Protein AF-A0A3D3DEB5-F1 (afdb_monomer)

Secondary structure (DSSP, 8-state):
-EEEEEEEEEETTEEEEE-SS-EEEE-HHHHHHHHHH-SSSEEEEEE-GGGEEEESSSSEEEEEEEEEEETTEEEEEEEETTEEEEEEEPSP--PPTT-EEEEEE-GGG-EEEETTT--BSS--

Solvent-accessible surface area (backbone atoms only — not comparable to full-atom values): 6999 Å² total; per-residue (Å²): 111,36,78,41,77,28,34,66,46,76,57,93,95,44,33,31,42,33,51,98,67,49,79,44,79,46,60,68,72,58,44,52,38,39,70,76,64,35,92,80,43,46,30,33,40,32,36,46,25,72,50,32,44,84,37,95,84,56,58,50,69,25,31,32,63,46,79,43,83,60,86,81,33,28,44,34,33,27,35,36,77,91,44,80,43,54,30,42,44,60,70,88,74,85,81,49,69,75,37,79,47,16,43,36,74,46,70,93,61,55,42,44,22,26,62,88,75,65,44,56,46,82,61,133

pLDDT: mean 94.45, std 5.19, range [60.59, 98.69]

Structure (mmCIF, N/CA/C/O backbone):
data_AF-A0A3D3DEB5-F1
#
_entry.id   AF-A0A3D3DEB5-F1
#
loop_
_atom_site.group_PDB
_atom_site.id
_atom_site.type_symbol
_atom_site.label_atom_id
_atom_site.label_alt_id
_atom_site.label_comp_id
_atom_site.label_asym_id
_atom_site.label_entity_id
_atom_site.label_seq_id
_atom_site.pdbx_PDB_ins_code
_atom_site.Cartn_x
_atom_site.Cartn_y
_atom_site.Cartn_z
_atom_site.occupancy
_atom_site.B_iso_or_equiv
_atom_site.auth_seq_id
_atom_site.auth_comp_id
_atom_site.auth_asym_id
_atom_site.auth_atom_id
_atom_site.pdbx_PDB_model_num
ATOM 1 N N . MET A 1 1 ? -7.665 1.360 -7.543 1.00 95.31 1 MET A N 1
ATOM 2 C CA . MET A 1 1 ? -7.537 1.116 -6.093 1.00 95.31 1 MET A CA 1
ATOM 3 C C . MET A 1 1 ? -6.788 -0.179 -5.882 1.00 95.31 1 MET A C 1
ATOM 5 O O . MET A 1 1 ? -7.024 -1.114 -6.637 1.00 95.31 1 MET A O 1
ATOM 9 N N . ASN A 1 2 ? -5.931 -0.219 -4.873 1.00 98.38 2 ASN A N 1
ATOM 10 C CA . ASN A 1 2 ? -5.527 -1.444 -4.197 1.00 98.38 2 ASN A CA 1
ATOM 11 C C . ASN A 1 2 ? -6.463 -1.613 -3.003 1.00 98.38 2 ASN A C 1
ATOM 13 O O . ASN A 1 2 ? -6.688 -0.636 -2.287 1.00 98.38 2 ASN A O 1
ATOM 17 N N . LEU A 1 3 ? -7.034 -2.804 -2.847 1.00 98.12 3 LEU A N 1
ATOM 18 C CA . LEU A 1 3 ? -7.884 -3.177 -1.721 1.00 98.12 3 LEU A CA 1
ATOM 19 C C . LEU A 1 3 ? -7.189 -4.320 -0.994 1.00 98.12 3 LEU A C 1
ATOM 21 O O . LEU A 1 3 ? -6.800 -5.295 -1.635 1.00 98.12 3 LEU A O 1
ATOM 25 N N . ILE A 1 4 ? -6.977 -4.156 0.305 1.00 98.06 4 ILE A N 1
ATOM 26 C CA . ILE A 1 4 ? -6.183 -5.075 1.113 1.00 98.06 4 ILE A CA 1
ATOM 27 C C . ILE A 1 4 ? -6.948 -5.348 2.400 1.00 98.06 4 ILE A C 1
ATOM 29 O O . ILE A 1 4 ? -7.271 -4.419 3.139 1.00 98.06 4 ILE A O 1
ATOM 33 N N . ASP A 1 5 ? -7.223 -6.618 2.665 1.00 97.62 5 ASP A N 1
ATOM 34 C CA . ASP A 1 5 ? -7.806 -7.041 3.931 1.00 97.62 5 ASP A CA 1
ATOM 35 C C . ASP A 1 5 ? -6.764 -6.901 5.040 1.00 97.62 5 ASP A C 1
ATOM 37 O O . ASP A 1 5 ? -5.652 -7.428 4.930 1.00 97.62 5 ASP A O 1
ATOM 41 N N . VAL A 1 6 ? -7.132 -6.183 6.098 1.00 97.62 6 VAL A N 1
ATOM 42 C CA . VAL A 1 6 ? -6.296 -5.924 7.272 1.00 97.62 6 VAL A CA 1
ATOM 43 C C . VAL A 1 6 ? -7.137 -5.962 8.543 1.00 97.62 6 VAL A C 1
ATOM 45 O O . VAL A 1 6 ? -8.352 -5.757 8.513 1.00 97.62 6 VAL A O 1
ATOM 48 N N . SER A 1 7 ? -6.470 -6.163 9.669 1.00 96.81 7 SER A N 1
ATOM 49 C CA . SER A 1 7 ? -7.052 -6.015 10.998 1.00 96.81 7 SER A CA 1
ATOM 50 C C . SER A 1 7 ? -6.437 -4.820 11.714 1.00 96.81 7 SER A C 1
ATOM 52 O O . SER A 1 7 ? -5.266 -4.497 11.496 1.00 96.81 7 SER A O 1
ATOM 54 N N . LEU A 1 8 ? -7.216 -4.151 12.566 1.00 96.19 8 LEU A N 1
ATOM 55 C CA . LEU A 1 8 ? -6.663 -3.172 13.501 1.00 96.19 8 LEU A CA 1
ATOM 56 C C . LEU A 1 8 ? -6.099 -3.887 14.731 1.00 96.19 8 LEU A C 1
ATOM 58 O O . LEU A 1 8 ? -6.838 -4.532 15.474 1.00 96.19 8 LEU A O 1
ATOM 62 N N . GLU A 1 9 ? -4.813 -3.684 14.986 1.00 94.75 9 GLU A N 1
ATOM 63 C CA . GLU A 1 9 ? -4.114 -4.150 16.179 1.00 94.75 9 GLU A CA 1
ATOM 64 C C . GLU A 1 9 ? -3.556 -2.960 16.970 1.00 94.75 9 GLU A C 1
ATOM 66 O O . GLU A 1 9 ? -3.250 -1.900 16.416 1.00 94.75 9 GLU A O 1
ATOM 71 N N . GLN A 1 10 ? -3.436 -3.130 18.288 1.00 91.69 10 GLN A N 1
ATOM 72 C CA . GLN A 1 10 ? -2.775 -2.169 19.164 1.00 91.69 10 GLN A CA 1
ATOM 73 C C . GLN A 1 10 ? -1.504 -2.801 19.728 1.00 91.69 10 GLN A C 1
ATOM 75 O O . GLN A 1 10 ? -1.573 -3.779 20.469 1.00 91.69 10 GLN A O 1
ATOM 80 N N . GLU A 1 11 ? -0.357 -2.214 19.400 1.00 92.12 11 GLU A N 1
ATOM 81 C CA . GLU A 1 11 ? 0.951 -2.600 19.930 1.00 92.12 11 GLU A CA 1
ATOM 82 C C . GLU A 1 11 ? 1.503 -1.411 20.731 1.00 92.12 11 GLU A C 1
ATOM 84 O O . GLU A 1 11 ? 1.800 -0.354 20.173 1.00 92.12 11 GLU A O 1
ATOM 89 N N . GLU A 1 12 ? 1.594 -1.558 22.056 1.00 87.88 12 GLU A N 1
ATOM 90 C CA . GLU A 1 12 ? 1.954 -0.474 22.986 1.00 87.88 12 GLU A CA 1
ATOM 91 C C . GLU A 1 12 ? 1.040 0.767 22.823 1.00 87.88 12 GLU A C 1
ATOM 93 O O . GLU A 1 12 ? -0.173 0.701 23.055 1.00 87.88 12 GLU A O 1
ATOM 98 N N . GLU A 1 13 ? 1.611 1.907 22.421 1.00 88.00 13 GLU A N 1
ATOM 99 C CA . GLU A 1 13 ? 0.897 3.161 22.143 1.00 88.00 13 GLU A CA 1
ATOM 100 C C . GLU A 1 13 ? 0.554 3.348 20.652 1.00 88.00 13 GLU A C 1
ATOM 102 O O . GLU A 1 13 ? -0.007 4.378 20.261 1.00 88.00 13 GLU A O 1
ATOM 107 N N . LYS A 1 14 ? 0.874 2.363 19.805 1.00 93.75 14 LYS A N 1
ATOM 108 C CA . LYS A 1 14 ? 0.673 2.420 18.355 1.00 93.75 14 LYS A CA 1
ATOM 109 C C . LYS A 1 14 ? -0.566 1.646 17.931 1.00 93.75 14 LYS A C 1
ATOM 111 O O . LYS A 1 14 ? -0.882 0.587 18.463 1.00 93.75 14 LYS A O 1
ATOM 116 N N . LEU A 1 15 ? -1.251 2.181 16.924 1.00 94.38 15 LEU A N 1
ATOM 117 C CA . LEU A 1 15 ? -2.360 1.518 16.246 1.00 94.38 15 LEU A CA 1
ATOM 118 C C . LEU A 1 15 ? -1.903 1.136 14.843 1.00 94.38 15 LEU A C 1
ATOM 120 O O . LEU A 1 15 ? -1.425 1.990 14.090 1.00 94.38 15 LEU A O 1
ATOM 124 N N . LEU A 1 16 ? -2.027 -0.145 14.519 1.00 96.06 16 LEU A N 1
ATOM 125 C CA . LEU A 1 16 ? -1.478 -0.750 13.313 1.00 96.06 16 LEU A CA 1
ATOM 126 C C . LEU A 1 16 ? -2.599 -1.391 12.498 1.00 96.06 16 LEU A C 1
ATOM 128 O O . LEU A 1 16 ? -3.437 -2.104 13.040 1.00 96.06 16 LEU A O 1
ATOM 132 N N . LEU A 1 17 ? -2.596 -1.160 11.190 1.00 96.62 17 LEU A N 1
ATOM 133 C CA . LEU A 1 17 ? -3.339 -1.973 10.233 1.00 96.62 17 LEU A CA 1
ATOM 134 C C . LEU A 1 17 ? -2.418 -3.074 9.727 1.00 96.62 17 LEU A C 1
ATOM 136 O O . LEU A 1 17 ? -1.357 -2.769 9.175 1.00 96.62 17 LEU A O 1
ATOM 140 N N . LYS A 1 18 ? -2.807 -4.331 9.926 1.00 96.19 18 LYS A N 1
ATOM 141 C CA . LYS A 1 18 ? -1.907 -5.466 9.731 1.00 96.19 18 LYS A CA 1
ATOM 142 C C . LYS A 1 18 ? -2.573 -6.642 9.033 1.00 96.19 18 LYS A C 1
ATOM 144 O O . LYS A 1 18 ? -3.749 -6.924 9.254 1.00 96.19 18 LYS A O 1
ATOM 149 N N . ASN A 1 19 ? -1.799 -7.327 8.203 1.00 95.75 19 ASN A N 1
ATOM 150 C CA . ASN A 1 19 ? -2.045 -8.704 7.791 1.00 95.75 19 ASN A CA 1
ATOM 151 C C . ASN A 1 19 ? -0.698 -9.452 7.720 1.00 95.75 19 ASN A C 1
ATOM 153 O O . ASN A 1 19 ? 0.291 -8.982 8.278 1.00 95.75 19 ASN A O 1
ATOM 157 N N . GLU A 1 20 ? -0.656 -10.619 7.077 1.00 95.31 20 GLU A N 1
ATOM 158 C CA . GLU A 1 20 ? 0.577 -11.409 6.931 1.00 95.31 20 GLU A CA 1
ATOM 159 C C . GLU A 1 20 ? 1.702 -10.648 6.208 1.00 95.31 20 GLU A C 1
ATOM 161 O O . GLU A 1 20 ? 2.870 -10.792 6.565 1.00 95.31 20 GLU A O 1
ATOM 166 N N . ASP A 1 21 ? 1.352 -9.822 5.221 1.00 94.56 21 ASP A N 1
ATOM 167 C CA . ASP A 1 21 ? 2.301 -9.225 4.284 1.00 94.56 21 ASP A CA 1
ATOM 168 C C . ASP A 1 21 ? 2.607 -7.751 4.593 1.00 94.56 21 ASP A C 1
ATOM 170 O O . ASP A 1 21 ? 3.692 -7.272 4.275 1.00 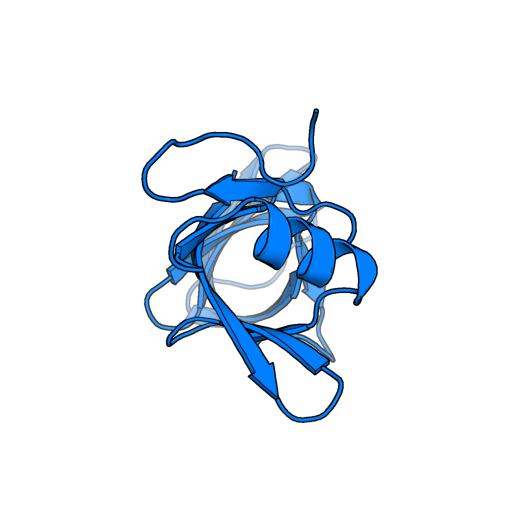94.56 21 ASP A O 1
ATOM 174 N N . ILE A 1 22 ? 1.673 -7.008 5.200 1.00 93.94 22 ILE A N 1
ATOM 175 C CA . ILE A 1 22 ? 1.817 -5.568 5.459 1.00 93.94 22 ILE A CA 1
ATOM 176 C C . ILE A 1 22 ? 1.556 -5.199 6.919 1.00 93.94 22 ILE A C 1
ATOM 178 O O . ILE A 1 22 ? 0.652 -5.720 7.568 1.00 93.94 22 ILE A O 1
ATOM 182 N N . THR A 1 23 ? 2.318 -4.222 7.415 1.00 94.81 23 THR A N 1
ATOM 183 C CA . THR A 1 23 ? 2.074 -3.544 8.695 1.00 94.81 23 THR A CA 1
ATOM 184 C C . THR A 1 23 ? 2.139 -2.035 8.483 1.00 94.81 23 THR A C 1
ATOM 186 O O . THR A 1 23 ? 3.172 -1.495 8.098 1.00 94.81 23 THR A O 1
ATOM 189 N N . ILE A 1 24 ? 1.035 -1.334 8.732 1.00 94.06 24 ILE A N 1
ATOM 190 C CA . ILE A 1 24 ? 0.927 0.113 8.524 1.00 94.06 24 ILE A CA 1
ATOM 191 C C . ILE A 1 24 ? 0.531 0.788 9.833 1.00 94.06 24 ILE A C 1
ATOM 193 O O . ILE A 1 24 ? -0.588 0.627 10.315 1.00 94.06 24 ILE A O 1
ATOM 197 N N . GLU A 1 25 ? 1.433 1.597 10.384 1.00 94.81 25 GLU A N 1
ATOM 198 C CA . GLU A 1 25 ? 1.117 2.467 11.516 1.00 94.81 25 GLU A CA 1
ATOM 199 C C . GLU A 1 25 ? 0.165 3.585 11.074 1.00 94.81 25 GLU A C 1
ATOM 201 O O . GLU A 1 25 ? 0.429 4.298 10.101 1.00 94.81 25 GLU A O 1
ATOM 206 N N . VAL A 1 26 ? -0.944 3.750 11.798 1.00 95.38 26 VAL A N 1
ATOM 207 C CA . VAL A 1 26 ? -1.920 4.811 11.540 1.00 95.38 26 VAL A CA 1
ATOM 208 C C . VAL A 1 26 ? -1.919 5.853 12.660 1.00 95.38 26 VAL A C 1
ATOM 210 O O . VAL A 1 26 ? -1.770 5.511 13.834 1.00 95.38 26 VAL A O 1
ATOM 213 N N . PRO A 1 27 ? -2.156 7.141 12.342 1.00 94.31 27 PRO A N 1
ATOM 214 C CA . PRO A 1 27 ? -2.357 8.170 13.353 1.00 94.31 27 PRO A CA 1
ATOM 215 C C . PRO A 1 27 ? -3.436 7.772 14.363 1.00 94.31 27 PRO A C 1
ATOM 217 O O . PRO A 1 27 ? -4.504 7.287 13.979 1.00 94.31 27 PRO A O 1
ATOM 220 N N . SER A 1 28 ? -3.232 8.085 15.646 1.00 91.94 28 SER A N 1
ATOM 221 C CA . SER A 1 28 ? -4.161 7.692 16.718 1.00 91.94 28 SER A CA 1
ATOM 222 C C . SER A 1 28 ? -5.600 8.167 16.477 1.00 91.94 28 SER A C 1
ATOM 224 O O . SER A 1 28 ? -6.551 7.503 16.878 1.00 91.94 28 SER A O 1
ATOM 226 N N . LYS A 1 29 ? -5.787 9.304 15.789 1.00 92.44 29 LYS A N 1
ATOM 227 C CA . LYS A 1 29 ? -7.116 9.797 15.385 1.00 92.44 29 LYS A CA 1
ATOM 228 C C . LYS A 1 29 ? -7.829 8.829 14.434 1.00 92.44 29 LYS A C 1
ATOM 230 O O . LYS A 1 29 ? -9.023 8.605 14.600 1.00 92.44 29 LYS A O 1
ATOM 235 N N . ILE A 1 30 ? -7.111 8.272 13.458 1.00 93.62 30 ILE A N 1
ATOM 236 C CA . ILE A 1 30 ? -7.648 7.295 12.502 1.00 93.62 30 ILE A CA 1
ATOM 237 C C . ILE A 1 30 ? -7.984 5.995 13.232 1.00 93.62 30 ILE A C 1
ATOM 239 O O . ILE A 1 30 ? -9.103 5.504 13.109 1.00 93.62 30 ILE A O 1
ATOM 243 N N . GLY A 1 31 ? -7.069 5.492 14.061 1.00 92.31 31 GLY A N 1
ATOM 244 C CA . GLY A 1 31 ? -7.315 4.267 14.821 1.00 92.31 31 GLY A CA 1
ATOM 245 C C . GLY A 1 31 ? -8.521 4.376 15.769 1.00 92.31 31 GLY A C 1
ATOM 246 O O . GLY A 1 31 ? -9.346 3.469 15.808 1.00 92.31 31 GLY A O 1
ATOM 247 N N . LYS A 1 32 ? -8.723 5.524 16.434 1.00 91.38 32 LYS A N 1
ATOM 248 C CA . LYS A 1 32 ? -9.930 5.776 17.251 1.00 91.38 32 LYS A CA 1
ATOM 249 C C . LYS A 1 32 ? -11.228 5.794 16.430 1.00 91.38 32 LYS A C 1
ATOM 251 O O . LYS A 1 32 ? -12.267 5.341 16.910 1.00 91.38 32 LYS A O 1
ATOM 256 N N . LEU A 1 33 ? -11.199 6.315 15.199 1.00 93.19 33 LEU A N 1
ATOM 257 C CA . LEU A 1 33 ? -12.365 6.261 14.306 1.00 93.19 33 LEU A CA 1
ATOM 258 C C . LEU A 1 33 ? -12.710 4.819 13.938 1.00 93.19 33 LEU A C 1
ATOM 260 O O . LEU A 1 33 ? -13.878 4.455 13.988 1.00 93.19 33 LEU A O 1
ATOM 264 N N . ILE A 1 34 ? -11.705 3.997 13.641 1.00 93.12 34 ILE A N 1
ATOM 265 C CA . ILE A 1 34 ? -11.905 2.573 13.364 1.00 93.12 34 ILE A CA 1
ATOM 266 C C . ILE A 1 34 ? -12.513 1.873 14.584 1.00 93.12 34 ILE A C 1
ATOM 268 O O . ILE A 1 34 ? -13.574 1.275 14.454 1.00 93.12 34 ILE A O 1
ATOM 272 N N . GLN A 1 35 ? -11.915 2.019 15.772 1.00 92.12 35 GLN A N 1
ATOM 273 C CA . GLN A 1 35 ? -12.400 1.382 17.008 1.00 92.12 35 GLN A CA 1
ATOM 274 C C . GLN A 1 35 ? -13.847 1.756 17.363 1.00 92.12 35 GLN A C 1
ATOM 276 O O . GLN A 1 35 ? -14.560 0.965 17.966 1.00 92.12 35 GLN A O 1
ATOM 281 N N . SER A 1 36 ? -14.284 2.971 17.018 1.00 91.81 36 SER A N 1
ATOM 282 C CA . SER A 1 36 ? -15.647 3.439 17.313 1.00 91.81 36 SER A CA 1
ATOM 283 C C . SER A 1 36 ? -16.687 3.052 16.261 1.00 91.81 36 SER A C 1
ATOM 285 O O . SER A 1 36 ? -17.880 3.225 16.510 1.00 91.81 36 SER A O 1
ATOM 287 N N . ARG A 1 37 ? -16.265 2.582 15.081 1.00 92.00 37 ARG A N 1
ATOM 288 C CA . ARG A 1 37 ? -17.149 2.384 13.918 1.00 92.00 37 ARG A CA 1
ATOM 289 C C . ARG A 1 37 ? -17.106 0.978 13.330 1.00 92.00 37 ARG A C 1
ATOM 291 O O . ARG A 1 37 ? -18.082 0.580 12.703 1.00 92.00 37 ARG A O 1
ATOM 298 N N . SER A 1 38 ? -16.001 0.258 13.496 1.00 88.38 38 SER A N 1
ATOM 299 C CA . SER A 1 38 ? -15.855 -1.122 13.040 1.00 88.38 38 SER A CA 1
ATOM 300 C C . SER A 1 38 ? -16.472 -2.084 14.049 1.00 88.38 38 SER A C 1
ATOM 302 O O . SER A 1 38 ? -16.373 -1.863 15.256 1.00 88.38 38 SER A O 1
ATOM 304 N N . GLN A 1 39 ? -17.113 -3.145 13.556 1.00 81.38 39 GLN A N 1
ATOM 305 C CA . GLN A 1 39 ? -17.743 -4.144 14.425 1.00 81.38 39 GLN A CA 1
ATOM 306 C C . GLN A 1 39 ? -16.746 -5.166 14.985 1.00 81.38 39 GLN A C 1
ATOM 308 O O . GLN A 1 39 ? -16.862 -5.544 16.147 1.00 81.38 39 GLN A O 1
ATOM 313 N N . ASP A 1 40 ? -15.757 -5.577 14.186 1.00 87.50 40 ASP A N 1
ATOM 314 C CA . ASP A 1 40 ? -14.862 -6.699 14.516 1.00 87.50 40 ASP A CA 1
ATOM 315 C C . ASP A 1 40 ? -13.381 -6.398 14.247 1.00 87.50 40 ASP A C 1
ATOM 317 O O . ASP A 1 40 ? -12.558 -7.308 14.203 1.00 87.50 40 ASP A O 1
ATOM 321 N N . ASN A 1 4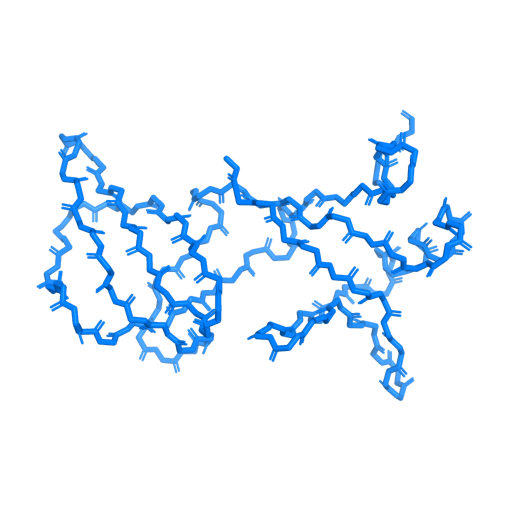1 ? -13.029 -5.127 14.026 1.00 88.56 41 ASN A N 1
ATOM 322 C CA . ASN A 1 41 ? -11.695 -4.687 13.598 1.00 88.56 41 ASN A CA 1
ATOM 323 C C . ASN A 1 41 ? -11.211 -5.298 12.269 1.00 88.56 41 ASN A C 1
ATOM 325 O O . ASN A 1 41 ? -10.066 -5.062 11.893 1.00 88.56 41 ASN A O 1
ATOM 329 N N . GLU A 1 42 ? -12.071 -6.017 11.541 1.00 94.50 42 GLU A N 1
ATOM 330 C CA . GLU A 1 42 ? -11.832 -6.464 10.171 1.00 94.50 42 GLU A CA 1
ATOM 331 C C . GLU A 1 42 ? -12.120 -5.326 9.188 1.00 94.50 42 GLU A C 1
ATOM 333 O O . GLU A 1 42 ? -13.240 -4.806 9.097 1.00 94.50 42 GLU A O 1
ATOM 338 N N . ILE A 1 43 ? -11.095 -4.924 8.443 1.00 97.62 43 ILE A N 1
ATOM 339 C CA . ILE A 1 43 ? -11.093 -3.688 7.666 1.00 97.62 43 ILE A CA 1
ATOM 340 C C . ILE A 1 43 ? -10.595 -3.981 6.256 1.00 97.62 43 ILE A C 1
ATOM 342 O O . ILE A 1 43 ? -9.636 -4.723 6.052 1.00 97.62 43 ILE A O 1
ATOM 346 N N . VAL A 1 44 ? -11.211 -3.338 5.269 1.00 97.94 44 VAL A N 1
ATOM 347 C CA . VAL A 1 44 ? -10.660 -3.258 3.916 1.00 97.94 44 VAL A CA 1
ATOM 348 C C . VAL A 1 44 ? -9.923 -1.930 3.785 1.00 97.94 44 VAL A C 1
ATOM 350 O O . VAL A 1 44 ? -10.531 -0.853 3.791 1.00 97.94 44 VAL A O 1
ATOM 353 N N . LEU A 1 45 ? -8.599 -2.003 3.669 1.00 98.00 45 LEU A N 1
ATOM 354 C CA . LEU A 1 45 ? -7.735 -0.875 3.354 1.00 98.00 45 LEU A CA 1
ATOM 355 C C . LEU A 1 45 ? -7.770 -0.608 1.851 1.00 98.00 45 LEU A C 1
ATOM 357 O O . LEU A 1 45 ? -7.330 -1.424 1.045 1.00 98.00 45 LEU A O 1
ATOM 361 N N . GLY A 1 46 ? -8.243 0.573 1.477 1.00 98.19 46 GLY A N 1
ATOM 362 C CA . GLY A 1 46 ? -8.158 1.099 0.127 1.00 98.19 46 GLY A CA 1
ATOM 363 C C . GLY A 1 46 ? -7.046 2.133 -0.008 1.00 98.19 46 GLY A C 1
ATOM 364 O O . GLY A 1 46 ? -7.024 3.116 0.724 1.00 98.19 46 GLY A O 1
ATOM 365 N N . ILE A 1 47 ? -6.177 1.992 -1.004 1.00 98.19 47 ILE A N 1
ATOM 366 C CA . ILE A 1 47 ? -5.242 3.057 -1.397 1.00 98.19 47 ILE A CA 1
ATOM 367 C C . ILE A 1 47 ? -5.156 3.164 -2.919 1.00 98.19 47 ILE A C 1
ATOM 369 O O . ILE A 1 47 ? -5.206 2.160 -3.639 1.00 98.19 47 ILE A O 1
ATOM 373 N N . ARG A 1 48 ? -5.084 4.384 -3.449 1.00 98.38 48 ARG A N 1
ATOM 374 C CA . ARG A 1 48 ? -4.962 4.581 -4.894 1.00 98.38 48 ARG A CA 1
ATOM 375 C C . ARG A 1 48 ? -3.534 4.265 -5.354 1.00 98.38 48 ARG A C 1
ATOM 377 O O . ARG A 1 48 ? -2.601 4.528 -4.601 1.00 98.38 48 ARG A O 1
ATOM 384 N N . PRO A 1 49 ? -3.337 3.711 -6.563 1.00 98.38 49 PRO A N 1
ATOM 385 C CA . PRO A 1 49 ? -2.000 3.432 -7.086 1.00 98.38 49 PRO A CA 1
ATOM 386 C C . PRO A 1 49 ? -1.056 4.642 -7.088 1.00 98.38 49 PRO A C 1
ATOM 388 O O . PRO A 1 49 ? 0.134 4.470 -6.855 1.00 98.38 49 PRO A O 1
ATOM 391 N N . GLU A 1 50 ? -1.575 5.847 -7.335 1.00 98.06 50 GLU A N 1
ATOM 392 C CA . GLU A 1 50 ? -0.820 7.107 -7.327 1.00 98.06 50 GLU A CA 1
ATOM 393 C C . GLU A 1 50 ? -0.437 7.606 -5.922 1.00 98.06 50 GLU A C 1
ATOM 395 O O . GLU A 1 50 ? 0.446 8.449 -5.789 1.00 98.06 50 GLU A O 1
ATOM 400 N N . ASP A 1 51 ? -1.078 7.081 -4.874 1.00 98.00 51 ASP A N 1
ATOM 401 C CA . ASP A 1 51 ? -0.782 7.403 -3.472 1.00 98.00 51 ASP A CA 1
ATOM 402 C C . ASP A 1 51 ? 0.231 6.415 -2.850 1.00 98.00 51 ASP A C 1
ATOM 404 O O . ASP A 1 51 ? 0.542 6.495 -1.656 1.00 98.00 51 ASP A O 1
ATOM 408 N N . ILE A 1 52 ? 0.768 5.489 -3.655 1.00 97.44 52 ILE A N 1
ATOM 409 C CA . ILE A 1 52 ? 1.885 4.607 -3.301 1.00 97.44 52 ILE A CA 1
ATOM 410 C C . ILE A 1 52 ? 3.121 5.081 -4.059 1.00 97.44 52 ILE A C 1
ATOM 412 O O . ILE A 1 52 ? 3.090 5.255 -5.275 1.00 97.44 52 ILE A O 1
ATOM 416 N N . THR A 1 53 ? 4.238 5.255 -3.359 1.00 95.75 53 THR A N 1
ATOM 417 C CA . THR A 1 53 ? 5.510 5.627 -3.987 1.00 95.75 53 THR A CA 1
ATOM 418 C C . THR A 1 53 ? 6.490 4.466 -3.959 1.00 95.75 53 THR A C 1
ATOM 420 O O . THR A 1 53 ? 6.599 3.764 -2.955 1.00 95.75 53 THR A O 1
ATOM 423 N N . ILE A 1 54 ? 7.244 4.296 -5.046 1.00 94.62 54 ILE A N 1
ATOM 424 C CA . ILE A 1 54 ? 8.405 3.404 -5.074 1.00 94.62 54 ILE A CA 1
ATOM 425 C C . ILE A 1 54 ? 9.614 4.200 -4.573 1.00 94.62 54 ILE A C 1
ATOM 427 O O . ILE A 1 54 ? 10.029 5.160 -5.218 1.00 94.62 54 ILE A O 1
ATOM 431 N N . ASP A 1 55 ? 10.157 3.810 -3.423 1.00 84.06 55 ASP A N 1
ATOM 432 C CA . ASP A 1 55 ? 11.339 4.412 -2.798 1.00 84.06 55 ASP A CA 1
ATOM 433 C C . ASP A 1 55 ? 12.510 3.406 -2.818 1.00 84.06 55 ASP A C 1
ATOM 435 O O .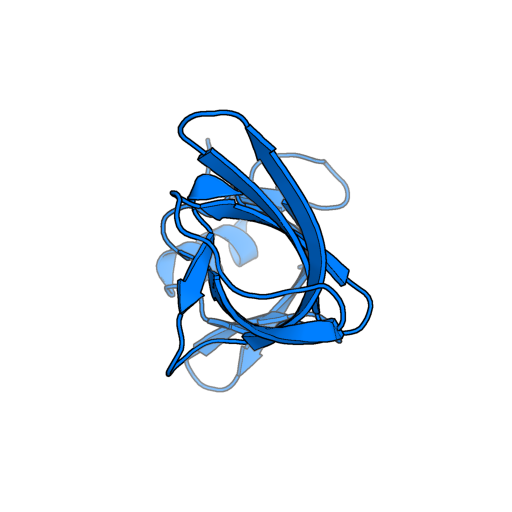 ASP A 1 55 ? 12.325 2.195 -2.950 1.00 84.06 55 ASP A O 1
ATOM 439 N N . HIS A 1 56 ? 13.752 3.889 -2.743 1.00 73.88 56 HIS A N 1
ATOM 440 C CA . HIS A 1 56 ? 14.948 3.032 -2.777 1.00 73.88 56 HIS A CA 1
ATOM 441 C C . HIS A 1 56 ? 15.534 2.733 -1.390 1.00 73.88 56 HIS A C 1
ATOM 443 O O . HIS A 1 56 ? 16.361 1.834 -1.241 1.00 73.88 56 HIS A O 1
ATOM 449 N N . LYS A 1 57 ? 15.142 3.490 -0.366 1.00 77.38 57 LYS A N 1
ATOM 450 C CA . LYS A 1 57 ? 15.714 3.466 0.982 1.00 77.38 57 LYS A CA 1
ATOM 451 C C . LYS A 1 57 ? 14.749 2.849 1.989 1.00 77.38 57 LYS A C 1
ATOM 453 O O . LYS A 1 57 ? 15.172 1.977 2.755 1.00 77.38 57 LYS A O 1
ATOM 458 N N . ARG A 1 58 ? 13.478 3.259 1.989 1.00 81.25 58 ARG A N 1
ATOM 459 C CA . ARG A 1 58 ? 12.482 2.890 3.014 1.00 81.25 58 ARG A CA 1
ATOM 460 C C . ARG A 1 58 ? 11.217 2.298 2.394 1.00 81.25 58 ARG A C 1
ATOM 462 O O . ARG A 1 58 ? 10.929 2.558 1.235 1.00 81.25 58 ARG A O 1
ATOM 469 N N . GLY A 1 59 ? 10.475 1.531 3.186 1.00 87.19 59 GLY A N 1
ATOM 470 C CA . GLY A 1 59 ? 9.224 0.901 2.768 1.00 87.19 59 GLY A CA 1
ATOM 471 C C . GLY A 1 59 ? 9.298 -0.621 2.716 1.00 87.19 59 GLY A C 1
ATOM 472 O O . GLY A 1 59 ? 10.358 -1.204 2.965 1.00 87.19 59 GLY A O 1
ATOM 473 N N . GLU A 1 60 ? 8.164 -1.221 2.372 1.00 91.81 60 GLU A N 1
ATOM 474 C CA . GLU A 1 60 ? 7.980 -2.667 2.280 1.00 91.81 60 GLU A CA 1
ATOM 475 C C . GLU A 1 60 ? 8.648 -3.215 1.024 1.00 91.81 60 GLU A C 1
ATOM 477 O O . GLU A 1 60 ? 8.441 -2.693 -0.075 1.00 91.81 60 GLU A O 1
ATOM 482 N N . GLU A 1 61 ? 9.472 -4.249 1.174 1.00 94.94 61 GLU A N 1
ATOM 483 C CA . GLU A 1 61 ? 10.153 -4.863 0.039 1.00 94.94 61 GLU A CA 1
ATOM 484 C C . GLU A 1 61 ? 9.157 -5.648 -0.822 1.00 94.94 61 GLU A C 1
ATOM 486 O O . GLU A 1 61 ? 8.407 -6.488 -0.334 1.00 94.94 61 GLU A O 1
ATOM 491 N N . ALA A 1 62 ? 9.170 -5.370 -2.122 1.00 96.81 62 ALA A N 1
ATOM 492 C CA . ALA A 1 62 ? 8.313 -6.008 -3.105 1.00 96.81 62 ALA A CA 1
ATOM 493 C C . ALA A 1 62 ? 9.102 -6.331 -4.380 1.00 96.81 62 ALA A C 1
ATOM 495 O O . ALA A 1 62 ? 10.144 -5.736 -4.665 1.00 96.81 62 ALA A O 1
ATOM 496 N N . GLU A 1 63 ? 8.591 -7.262 -5.174 1.00 97.94 63 GLU A N 1
ATOM 497 C CA . GLU A 1 63 ? 9.175 -7.681 -6.445 1.00 97.94 63 GLU A CA 1
ATOM 498 C C . GLU A 1 63 ? 8.346 -7.148 -7.611 1.00 97.94 63 GLU A C 1
ATOM 500 O O . GLU A 1 63 ? 7.125 -7.294 -7.636 1.00 97.94 63 GLU A O 1
ATOM 505 N N . VAL A 1 64 ? 8.987 -6.545 -8.610 1.00 98.31 64 VAL A N 1
ATOM 506 C CA . VAL A 1 64 ? 8.304 -6.110 -9.831 1.00 98.31 64 VAL A CA 1
ATOM 507 C C . VAL A 1 64 ? 7.745 -7.328 -10.564 1.00 98.31 64 VAL A C 1
ATOM 509 O O . VAL A 1 64 ? 8.488 -8.219 -10.969 1.00 98.31 64 VAL A O 1
ATOM 512 N N . TYR A 1 65 ? 6.433 -7.343 -10.781 1.00 98.31 65 TYR A N 1
ATOM 513 C CA . TYR A 1 65 ? 5.743 -8.410 -11.498 1.00 98.31 65 TYR A CA 1
ATOM 514 C C . TYR A 1 65 ? 5.437 -8.017 -12.944 1.00 98.31 65 TYR A C 1
ATOM 516 O O . TYR A 1 65 ? 5.727 -8.781 -13.859 1.00 98.31 65 TYR A O 1
ATOM 524 N N . VAL A 1 66 ? 4.899 -6.813 -13.161 1.00 98.12 66 VAL A N 1
ATOM 525 C CA . VAL A 1 66 ? 4.575 -6.286 -14.497 1.00 98.12 66 VAL A CA 1
ATOM 526 C C . VAL A 1 66 ? 4.875 -4.789 -14.544 1.00 98.12 66 VAL A C 1
ATOM 528 O O . VAL A 1 66 ? 4.629 -4.074 -13.573 1.00 98.12 66 VAL A O 1
ATOM 531 N N . VAL A 1 67 ? 5.394 -4.318 -15.678 1.00 98.06 67 VAL A N 1
ATOM 532 C CA . VAL A 1 67 ? 5.623 -2.897 -15.968 1.00 98.06 67 VAL A CA 1
ATOM 533 C C . VAL A 1 67 ? 4.876 -2.538 -17.246 1.00 98.06 67 VAL A C 1
ATOM 535 O O . VAL A 1 67 ? 5.163 -3.094 -18.304 1.00 98.06 67 VAL A O 1
ATOM 538 N N . GLU A 1 68 ? 3.941 -1.598 -17.151 1.00 97.69 68 GLU A N 1
ATOM 539 C CA . GLU A 1 68 ? 3.079 -1.161 -18.250 1.00 97.69 68 GLU A CA 1
ATOM 540 C 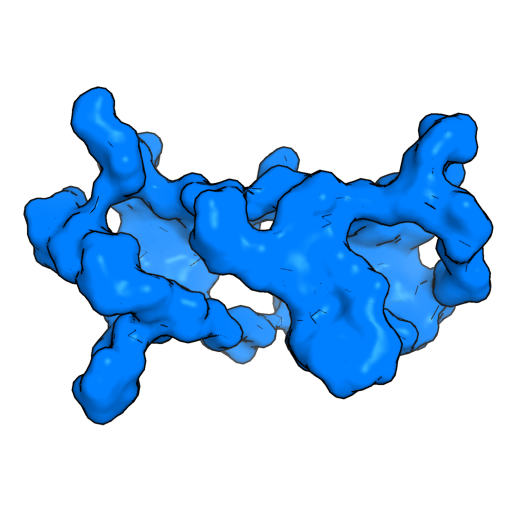C . GLU A 1 68 ? 3.304 0.339 -18.512 1.00 97.69 68 GLU A C 1
ATOM 542 O O . GLU A 1 68 ? 2.806 1.190 -17.767 1.00 97.69 68 GLU A O 1
ATOM 547 N N . PRO A 1 69 ? 4.077 0.708 -19.549 1.00 96.50 69 PRO A N 1
ATOM 548 C CA . PRO A 1 69 ? 4.215 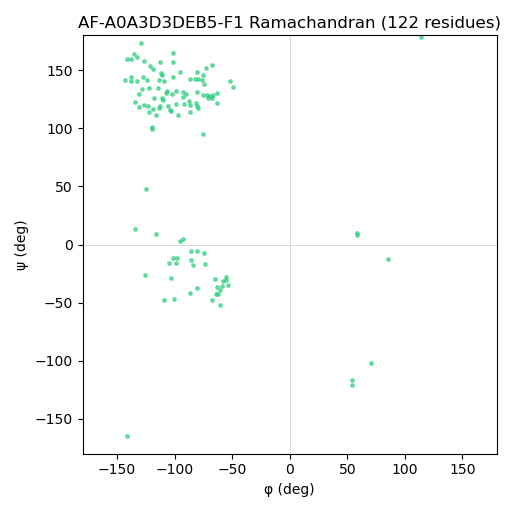2.100 -19.964 1.00 96.50 69 PRO A CA 1
ATOM 549 C C . PRO A 1 69 ? 2.895 2.636 -20.535 1.00 96.50 69 PRO A C 1
ATOM 551 O O . PRO A 1 69 ? 2.345 2.081 -21.483 1.00 96.50 69 PRO A O 1
ATOM 554 N N . MET A 1 70 ? 2.415 3.754 -19.995 1.00 95.44 70 MET A N 1
ATOM 555 C CA . MET A 1 70 ? 1.148 4.403 -20.350 1.00 95.44 70 MET A CA 1
ATOM 556 C C . MET A 1 70 ? 1.378 5.869 -20.753 1.00 95.44 70 MET A C 1
ATOM 558 O O . MET A 1 70 ? 0.733 6.793 -20.259 1.00 95.44 70 MET A O 1
ATOM 562 N N . GLY A 1 71 ? 2.356 6.109 -21.629 1.00 94.12 71 GLY A N 1
ATOM 563 C CA . GLY A 1 71 ? 2.733 7.457 -22.060 1.00 94.12 71 GLY A CA 1
ATOM 564 C C . GLY A 1 71 ? 3.431 8.243 -20.948 1.00 94.12 71 GLY A C 1
ATOM 565 O O . GLY A 1 71 ? 4.613 8.035 -20.694 1.00 94.12 71 GLY A O 1
ATOM 566 N N . MET A 1 72 ? 2.709 9.157 -20.293 1.00 95.75 72 MET A N 1
ATOM 567 C CA . MET A 1 72 ? 3.257 10.013 -19.226 1.00 95.75 72 MET A CA 1
ATOM 568 C C . MET A 1 72 ? 3.350 9.315 -17.864 1.00 95.75 72 MET A C 1
ATOM 570 O O . MET A 1 72 ? 3.859 9.893 -16.906 1.00 95.75 72 MET A O 1
ATOM 574 N N . GLN A 1 73 ? 2.843 8.090 -17.766 1.00 97.12 73 GLN A N 1
ATOM 575 C CA . GLN A 1 73 ? 2.831 7.301 -16.544 1.00 97.12 73 GLN A CA 1
ATOM 576 C C . GLN A 1 73 ? 3.325 5.886 -16.828 1.00 97.12 73 GLN A C 1
ATOM 578 O O . GLN A 1 73 ? 3.328 5.424 -17.969 1.00 97.12 73 GLN A O 1
ATOM 583 N N . VAL A 1 74 ? 3.732 5.194 -15.773 1.00 97.94 74 VAL A N 1
ATOM 584 C CA . VAL A 1 74 ? 4.052 3.772 -15.782 1.00 97.94 74 VAL A CA 1
ATOM 585 C C . VAL A 1 74 ? 3.235 3.123 -14.677 1.00 97.94 74 VAL A C 1
ATOM 587 O O . VAL A 1 74 ? 3.364 3.494 -13.508 1.00 97.94 74 VAL A O 1
ATOM 590 N N . LEU A 1 75 ? 2.385 2.171 -15.047 1.00 98.25 75 LEU A N 1
ATOM 591 C CA . LEU A 1 75 ? 1.703 1.318 -14.087 1.00 98.25 75 LEU A CA 1
ATOM 592 C C . LEU A 1 75 ? 2.617 0.130 -13.786 1.00 98.25 75 LEU A C 1
ATOM 594 O O . LEU A 1 75 ? 2.999 -0.625 -14.676 1.00 98.25 75 LEU A O 1
ATOM 598 N N . VAL A 1 76 ? 2.996 -0.015 -12.525 1.00 98.38 76 VAL A N 1
ATOM 599 C CA . VAL A 1 76 ? 3.848 -1.100 -12.048 1.00 98.38 76 VAL A CA 1
ATOM 600 C C . VAL A 1 76 ? 3.009 -1.975 -11.133 1.00 98.38 76 VAL A C 1
ATOM 602 O O . VAL A 1 76 ? 2.516 -1.510 -10.108 1.00 98.38 76 VAL A O 1
ATOM 605 N N . THR A 1 77 ? 2.846 -3.243 -11.490 1.00 98.56 77 THR A N 1
ATOM 606 C CA . THR A 1 77 ? 2.312 -4.245 -10.565 1.00 98.56 77 THR A CA 1
ATOM 607 C C . THR A 1 77 ? 3.485 -4.914 -9.868 1.00 98.56 77 THR A C 1
ATOM 609 O O . THR A 1 77 ? 4.399 -5.407 -10.532 1.00 98.56 77 THR A O 1
ATOM 612 N N . VAL A 1 78 ? 3.462 -4.945 -8.541 1.00 98.38 78 VAL A N 1
ATOM 613 C CA . VAL A 1 78 ? 4.482 -5.584 -7.707 1.00 98.38 78 VAL A CA 1
ATOM 614 C C . VAL A 1 78 ? 3.862 -6.667 -6.831 1.00 98.38 78 VAL A C 1
ATOM 616 O O . VAL A 1 78 ? 2.679 -6.600 -6.497 1.00 98.38 78 VAL A O 1
ATOM 619 N N . LYS A 1 79 ? 4.665 -7.657 -6.452 1.00 98.31 79 LYS A N 1
ATOM 620 C CA . LYS A 1 79 ? 4.332 -8.676 -5.458 1.00 98.31 79 LYS A CA 1
ATOM 621 C C . LYS A 1 79 ? 4.951 -8.306 -4.120 1.00 98.31 79 LYS A C 1
ATOM 623 O O . LYS A 1 79 ? 6.169 -8.177 -4.036 1.00 98.31 79 LYS A O 1
ATOM 628 N N . LEU A 1 80 ? 4.120 -8.143 -3.102 1.00 97.19 80 LEU A N 1
ATOM 629 C CA . LEU A 1 80 ? 4.528 -7.907 -1.719 1.00 97.19 80 LEU A CA 1
ATOM 630 C C . LEU A 1 80 ? 3.963 -9.073 -0.908 1.00 97.19 80 LEU A C 1
ATOM 632 O O . LEU A 1 80 ? 2.762 -9.116 -0.654 1.00 97.19 80 LEU A O 1
ATOM 636 N N . GLY A 1 81 ? 4.815 -10.061 -0.627 1.00 95.62 81 GLY A N 1
ATOM 637 C CA . GLY A 1 81 ? 4.375 -11.353 -0.106 1.00 95.62 81 GLY A CA 1
ATOM 638 C C . GLY A 1 81 ? 3.308 -11.990 -1.007 1.00 95.62 81 GLY A C 1
ATOM 639 O O . GLY A 1 81 ? 3.563 -12.194 -2.200 1.00 95.62 81 GLY A O 1
ATOM 640 N N . ASN A 1 82 ? 2.116 -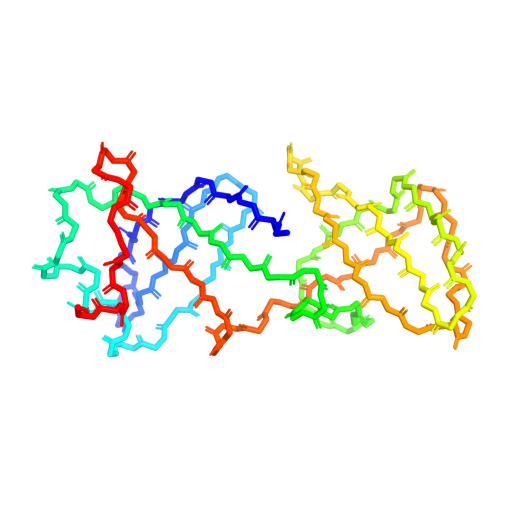12.260 -0.470 1.00 95.75 82 ASN A N 1
ATOM 641 C CA . ASN A 1 82 ? 0.988 -12.814 -1.233 1.00 95.75 82 ASN A CA 1
ATOM 642 C C . ASN A 1 82 ? 0.130 -11.752 -1.954 1.00 95.75 82 ASN A C 1
ATOM 644 O O . ASN A 1 82 ? -0.756 -12.099 -2.743 1.00 95.75 82 ASN A O 1
ATOM 648 N N . LEU A 1 83 ? 0.391 -10.460 -1.738 1.00 97.56 83 LEU A N 1
ATOM 649 C CA . LEU A 1 83 ? -0.372 -9.364 -2.336 1.00 97.56 83 LEU A CA 1
ATOM 650 C C . LEU A 1 83 ? 0.162 -8.971 -3.717 1.00 97.56 83 LEU A C 1
ATOM 652 O O . LEU A 1 83 ? 1.370 -8.881 -3.940 1.00 97.56 83 LEU A O 1
ATOM 656 N N . GLN A 1 84 ? -0.749 -8.627 -4.631 1.00 97.75 84 GLN A N 1
ATOM 657 C CA . GLN A 1 84 ? -0.422 -7.889 -5.853 1.00 97.75 84 GLN A CA 1
ATOM 658 C C . GLN A 1 84 ? -0.838 -6.428 -5.708 1.00 97.75 84 GLN A C 1
ATOM 660 O O . GLN A 1 84 ? -2.025 -6.115 -5.623 1.00 97.75 84 GLN A O 1
ATOM 665 N N . ILE A 1 85 ? 0.144 -5.532 -5.713 1.00 98.44 85 ILE A N 1
ATOM 666 C CA . ILE A 1 85 ? -0.057 -4.098 -5.517 1.00 98.44 85 ILE A CA 1
ATOM 667 C C . ILE A 1 85 ? 0.236 -3.361 -6.821 1.00 98.44 85 ILE A C 1
ATOM 669 O O . ILE A 1 85 ? 1.308 -3.496 -7.405 1.00 98.44 85 ILE A O 1
ATOM 673 N N . LYS A 1 86 ? -0.719 -2.553 -7.274 1.00 98.69 86 LYS A N 1
ATOM 674 C CA . LYS A 1 86 ? -0.578 -1.641 -8.409 1.00 98.69 86 LYS A CA 1
ATOM 675 C C . LYS A 1 86 ? -0.081 -0.286 -7.931 1.00 98.69 86 LYS A C 1
ATOM 677 O O . LYS A 1 86 ? -0.681 0.315 -7.042 1.00 98.69 86 LYS A O 1
ATOM 682 N N . VAL A 1 87 ? 0.957 0.226 -8.571 1.00 98.31 87 VAL A N 1
ATOM 683 C CA . VAL A 1 87 ? 1.568 1.522 -8.274 1.00 98.31 87 VAL A CA 1
ATOM 684 C C . VAL A 1 87 ? 1.664 2.329 -9.556 1.00 98.31 87 VAL A C 1
ATOM 686 O O . VAL A 1 87 ? 2.078 1.802 -10.586 1.00 98.31 87 VAL A O 1
ATOM 689 N N . LEU A 1 88 ? 1.280 3.601 -9.509 1.00 98.12 88 LEU A N 1
ATOM 690 C CA . LEU A 1 88 ? 1.371 4.498 -10.657 1.00 98.12 88 LEU A CA 1
ATOM 691 C C . LEU A 1 88 ? 2.534 5.466 -10.440 1.00 98.12 88 LEU A C 1
ATOM 693 O O . LEU A 1 88 ? 2.541 6.226 -9.476 1.00 98.12 88 LEU A O 1
ATOM 697 N N . THR A 1 89 ? 3.527 5.432 -11.327 1.00 96.38 89 THR A N 1
ATOM 698 C CA . THR A 1 89 ? 4.731 6.273 -11.242 1.00 96.38 89 THR A CA 1
ATOM 699 C C . THR A 1 89 ? 5.005 7.002 -12.560 1.00 96.38 89 THR A C 1
ATOM 701 O O . THR A 1 89 ? 4.315 6.785 -13.556 1.00 96.38 89 THR A O 1
ATOM 704 N N . ALA A 1 90 ? 5.990 7.898 -12.572 1.00 95.06 90 ALA A N 1
ATOM 705 C CA . ALA A 1 90 ? 6.410 8.631 -13.763 1.00 95.06 90 ALA A CA 1
ATOM 706 C C . ALA A 1 90 ? 7.600 7.935 -14.454 1.00 95.06 90 ALA A C 1
ATOM 708 O O . ALA A 1 90 ? 8.439 7.333 -13.779 1.00 95.06 90 ALA A O 1
ATOM 709 N N . PRO A 1 91 ? 7.720 8.019 -15.790 1.00 93.75 91 PRO A N 1
ATOM 710 C CA . PRO A 1 91 ? 8.933 7.602 -16.482 1.00 93.75 91 PRO A CA 1
ATOM 711 C C . PRO A 1 91 ? 10.124 8.535 -16.151 1.00 93.75 91 PRO A C 1
ATOM 713 O O . PRO A 1 91 ? 9.915 9.717 -15.875 1.00 93.75 91 PRO A O 1
ATOM 716 N N . PRO A 1 92 ? 11.380 8.052 -16.244 1.00 93.31 92 PRO A N 1
ATOM 717 C CA . PRO A 1 92 ? 11.757 6.684 -16.584 1.00 93.31 92 PRO A CA 1
ATOM 718 C C . PRO A 1 92 ? 11.645 5.737 -15.378 1.00 93.31 92 PRO A C 1
ATOM 720 O O . PRO A 1 92 ? 12.204 5.996 -14.316 1.00 93.31 92 PRO A O 1
ATOM 723 N N . PHE A 1 93 ? 11.000 4.586 -15.578 1.00 94.56 93 PHE A N 1
ATOM 724 C CA . PHE A 1 93 ? 11.048 3.467 -14.638 1.00 94.56 93 PHE A CA 1
ATOM 725 C C . PHE A 1 93 ? 11.972 2.387 -15.203 1.00 94.56 93 PHE A C 1
ATOM 727 O O . PHE A 1 93 ? 11.718 1.849 -16.279 1.00 94.56 93 PHE A O 1
ATOM 734 N N . THR A 1 94 ? 13.078 2.111 -14.514 1.00 94.44 94 THR A N 1
ATOM 735 C CA . THR A 1 94 ? 14.177 1.287 -15.050 1.00 94.44 94 THR A CA 1
ATOM 736 C C . THR A 1 94 ? 14.188 -0.148 -14.536 1.00 94.44 94 THR A C 1
ATOM 738 O O . THR A 1 94 ? 14.923 -0.973 -15.079 1.00 94.44 94 THR A O 1
ATOM 741 N N . LYS A 1 95 ? 13.387 -0.453 -13.508 1.00 95.62 95 LYS A N 1
ATOM 742 C CA . LYS A 1 95 ? 13.305 -1.792 -12.923 1.00 95.62 95 LYS A CA 1
ATOM 743 C C . LYS A 1 95 ? 12.523 -2.743 -13.819 1.00 95.62 95 LYS A C 1
ATOM 745 O O . LYS A 1 95 ? 11.488 -2.380 -14.376 1.00 95.62 95 LYS A O 1
ATOM 750 N N . LYS A 1 96 ? 13.029 -3.965 -13.945 1.00 95.81 96 LYS A N 1
ATOM 751 C CA . LYS A 1 96 ? 12.449 -5.053 -14.735 1.00 95.81 96 LYS A CA 1
ATOM 752 C C . LYS A 1 96 ? 11.715 -6.043 -13.839 1.00 95.81 96 LYS A C 1
ATOM 754 O O . LYS A 1 96 ? 11.911 -6.063 -12.629 1.00 95.81 96 LYS A O 1
ATOM 759 N N . MET A 1 97 ? 10.896 -6.889 -14.459 1.00 97.50 97 MET A N 1
ATOM 760 C CA . MET A 1 97 ? 10.278 -8.036 -13.792 1.00 97.50 97 MET A CA 1
ATOM 761 C C . MET A 1 97 ? 11.327 -8.855 -13.021 1.00 97.50 97 MET A C 1
ATOM 763 O O . MET A 1 97 ? 12.413 -9.110 -13.543 1.00 97.50 97 MET A O 1
ATOM 767 N N . GLY A 1 98 ? 10.999 -9.246 -11.790 1.00 97.81 98 GLY A N 1
ATOM 768 C CA . GLY A 1 98 ? 11.890 -9.967 -10.880 1.00 97.81 98 GLY A CA 1
ATOM 769 C C . GLY A 1 98 ? 12.818 -9.077 -10.046 1.00 97.81 98 GLY A C 1
ATOM 770 O O . GLY A 1 98 ? 13.431 -9.555 -9.093 1.00 97.81 98 GLY A O 1
ATOM 771 N N . GLU A 1 99 ? 12.949 -7.784 -10.365 1.00 97.62 99 GLU A N 1
ATOM 772 C CA . GLU A 1 99 ? 13.758 -6.878 -9.550 1.00 97.62 99 GLU A CA 1
ATOM 773 C C . GLU A 1 99 ? 13.007 -6.380 -8.314 1.00 97.62 99 GLU A C 1
ATOM 775 O O . GLU A 1 99 ? 11.798 -6.149 -8.334 1.00 97.62 99 GLU A O 1
ATOM 780 N N . LYS A 1 100 ? 13.763 -6.138 -7.241 1.00 96.25 100 LYS A N 1
ATOM 781 C CA . LYS A 1 100 ? 13.236 -5.608 -5.985 1.00 96.25 100 LYS A CA 1
ATOM 782 C C . LYS A 1 100 ? 13.026 -4.096 -6.032 1.00 96.25 100 LYS A C 1
ATOM 784 O O . LYS A 1 100 ? 13.850 -3.343 -6.566 1.00 96.25 100 LYS A O 1
ATOM 789 N N . VAL A 1 101 ? 11.950 -3.662 -5.392 1.00 96.50 101 VAL A N 1
ATOM 790 C CA . VAL A 1 101 ? 11.589 -2.270 -5.108 1.00 96.50 101 VAL A CA 1
ATOM 791 C C . VAL A 1 101 ? 11.106 -2.160 -3.663 1.00 96.50 101 VAL A C 1
ATOM 793 O O . VAL A 1 101 ? 10.797 -3.174 -3.042 1.00 96.50 101 VAL A O 1
ATOM 796 N N . LYS A 1 102 ? 11.036 -0.945 -3.112 1.00 95.88 102 LYS A N 1
ATOM 797 C CA . LYS A 1 102 ? 10.374 -0.716 -1.825 1.00 95.88 102 LYS A CA 1
ATOM 798 C C . LYS A 1 102 ? 9.142 0.151 -2.010 1.00 95.88 102 LYS A C 1
ATOM 800 O O . LYS A 1 102 ? 9.201 1.155 -2.720 1.00 95.88 102 LYS A O 1
ATOM 805 N N . LEU A 1 103 ? 8.039 -0.242 -1.387 1.00 96.44 103 LEU A N 1
ATOM 806 C CA . LEU A 1 103 ? 6.773 0.476 -1.429 1.00 96.44 103 LEU A CA 1
ATOM 807 C C . LEU A 1 103 ? 6.590 1.318 -0.177 1.00 96.44 103 LEU A C 1
ATOM 809 O O . LEU A 1 103 ? 6.723 0.834 0.945 1.00 96.44 103 LEU A O 1
ATOM 813 N N . HIS A 1 104 ? 6.211 2.572 -0.374 1.00 95.25 104 HIS A N 1
ATOM 814 C CA . HIS A 1 104 ? 5.811 3.462 0.700 1.00 95.25 104 HIS A CA 1
ATOM 815 C C . HIS A 1 104 ? 4.357 3.895 0.491 1.00 95.25 104 HIS A C 1
ATOM 817 O O . HIS A 1 104 ? 4.019 4.552 -0.496 1.00 95.25 104 HIS A O 1
ATOM 823 N N . PHE A 1 105 ? 3.499 3.515 1.435 1.00 95.00 105 PHE A N 1
ATOM 824 C CA . PHE A 1 105 ? 2.071 3.817 1.423 1.00 95.00 105 PHE A CA 1
ATOM 825 C C . PHE A 1 105 ? 1.818 5.176 2.083 1.00 95.00 105 PHE A C 1
ATOM 827 O O . PHE A 1 105 ? 2.181 5.389 3.241 1.00 95.00 105 PHE A O 1
ATOM 834 N N . ASN A 1 106 ? 1.173 6.112 1.380 1.00 94.81 106 ASN A N 1
ATOM 835 C CA . ASN A 1 106 ? 0.792 7.384 1.987 1.00 94.81 106 ASN A CA 1
ATOM 836 C C . ASN A 1 106 ? -0.423 7.207 2.911 1.00 94.81 106 ASN A C 1
ATOM 838 O O . ASN A 1 106 ? -1.573 7.290 2.480 1.00 94.81 106 ASN A O 1
ATOM 842 N N . VAL A 1 107 ? -0.161 7.017 4.205 1.00 93.62 107 VAL A N 1
ATOM 843 C CA . VAL A 1 107 ? -1.184 6.791 5.243 1.00 93.62 107 VAL A CA 1
ATOM 844 C C . VAL A 1 107 ? -2.244 7.900 5.294 1.00 93.62 107 VAL A C 1
ATOM 846 O O . VAL A 1 107 ? -3.398 7.642 5.613 1.00 93.62 107 VAL A O 1
ATOM 849 N N . ASN A 1 108 ? -1.910 9.135 4.908 1.00 94.00 108 ASN A N 1
ATOM 850 C CA . ASN A 1 108 ? -2.871 10.247 4.899 1.00 94.00 108 ASN A CA 1
ATOM 851 C C . ASN A 1 108 ? -3.886 10.183 3.744 1.00 94.00 108 ASN A C 1
ATOM 853 O O . ASN A 1 108 ? -4.795 11.012 3.677 1.00 94.00 108 ASN A O 1
ATOM 857 N N . LYS A 1 109 ? -3.707 9.250 2.806 1.00 96.25 109 LYS A N 1
ATOM 858 C CA . LYS A 1 109 ? -4.527 9.078 1.598 1.00 96.25 109 LYS A CA 1
ATOM 859 C C . LYS A 1 109 ? -5.266 7.742 1.567 1.00 96.25 109 LYS A C 1
ATOM 861 O O . LYS A 1 109 ? -5.867 7.392 0.555 1.00 96.25 109 LYS A O 1
ATOM 866 N N . ILE A 1 110 ? -5.236 7.002 2.671 1.00 96.88 110 ILE A N 1
ATOM 867 C CA . ILE A 1 110 ? -5.948 5.734 2.771 1.00 96.88 110 ILE A CA 1
ATOM 868 C C . ILE A 1 110 ? -7.454 5.954 2.888 1.00 96.88 110 ILE A C 1
ATOM 870 O O . ILE A 1 110 ? -7.943 6.943 3.436 1.00 96.88 110 ILE A O 1
ATOM 874 N N . HIS A 1 111 ? -8.181 4.962 2.413 1.00 97.44 1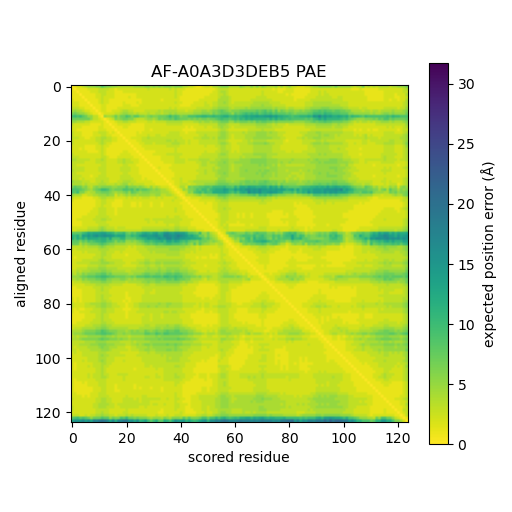11 HIS A N 1
ATOM 875 C CA . HIS A 1 111 ? -9.598 4.766 2.625 1.00 97.44 111 HIS A CA 1
ATOM 876 C C . HIS A 1 111 ? -9.764 3.500 3.459 1.00 97.44 111 HIS A C 1
ATOM 878 O O . HIS A 1 111 ? -9.021 2.540 3.276 1.00 97.44 111 HIS A O 1
ATOM 884 N N . LEU A 1 112 ? -10.715 3.499 4.384 1.00 97.19 112 LEU A N 1
ATOM 885 C CA . LEU A 1 112 ? -10.945 2.368 5.274 1.00 97.19 112 LEU A CA 1
ATOM 886 C C . LEU A 1 112 ? -12.426 2.045 5.263 1.00 97.19 112 LEU A C 1
ATOM 888 O O . LEU A 1 112 ? -13.246 2.948 5.446 1.00 97.19 112 LEU A O 1
ATOM 892 N N . PHE A 1 113 ? -12.743 0.777 5.049 1.00 97.19 113 PHE A N 1
ATOM 893 C CA . PHE A 1 113 ? -14.107 0.272 5.014 1.00 97.19 113 PHE A CA 1
ATOM 894 C C . PHE A 1 113 ? -14.251 -0.859 6.022 1.00 97.19 113 PHE A C 1
ATOM 896 O O . PHE A 1 113 ? -13.338 -1.665 6.184 1.00 97.19 113 PHE A O 1
ATOM 903 N N . ASP A 1 114 ? -15.390 -0.914 6.699 1.00 95.94 114 ASP A N 1
ATOM 904 C CA . ASP A 1 114 ? -15.746 -2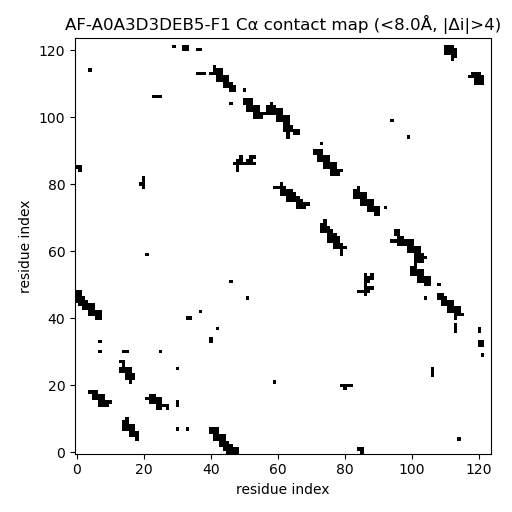.070 7.514 1.00 95.94 114 ASP A CA 1
ATOM 905 C C . ASP A 1 114 ? -15.971 -3.282 6.598 1.00 95.94 114 ASP A C 1
ATOM 907 O O . ASP A 1 114 ? -16.714 -3.183 5.619 1.00 95.94 114 ASP A O 1
ATOM 911 N N . LYS A 1 115 ? -15.323 -4.417 6.888 1.00 95.44 115 LYS A N 1
ATOM 912 C CA . LYS A 1 115 ? -15.321 -5.577 5.982 1.00 95.44 115 LYS A CA 1
ATOM 913 C C . LYS A 1 115 ? -16.704 -6.203 5.789 1.00 95.44 115 LYS A C 1
ATOM 915 O O . LYS A 1 115 ? -16.979 -6.752 4.727 1.00 95.44 115 LYS A O 1
ATOM 920 N N . LYS A 1 116 ? -17.579 -6.124 6.796 1.00 93.81 116 LYS A N 1
ATOM 921 C CA . LYS A 1 116 ? -18.912 -6.743 6.757 1.00 93.81 116 LYS A CA 1
ATOM 922 C C . LYS A 1 116 ? -19.948 -5.840 6.109 1.00 93.81 116 LYS A C 1
ATOM 924 O O . LYS A 1 116 ? -20.808 -6.313 5.372 1.00 93.81 116 LYS A O 1
ATOM 929 N N . THR A 1 117 ? -19.904 -4.552 6.433 1.00 94.81 117 THR A N 1
ATOM 930 C CA . THR A 1 117 ? -20.930 -3.591 6.001 1.00 94.81 117 THR A CA 1
ATOM 931 C C . THR A 1 117 ? -20.536 -2.785 4.769 1.00 94.81 117 THR A C 1
ATOM 933 O O . THR A 1 117 ? -21.382 -2.073 4.230 1.00 94.81 117 THR A O 1
ATOM 936 N N . GLU A 1 118 ? -19.264 -2.843 4.362 1.00 94.19 118 GLU A N 1
ATOM 937 C CA . GLU A 1 118 ? -18.653 -2.057 3.279 1.00 94.19 118 GLU A CA 1
ATOM 938 C C . GLU A 1 118 ? -18.752 -0.531 3.475 1.00 94.19 118 GLU A C 1
ATOM 940 O O . GLU A 1 118 ? -18.424 0.262 2.588 1.00 94.19 118 GLU A O 1
ATOM 945 N N . ARG A 1 119 ? -19.186 -0.077 4.658 1.00 94.88 119 ARG A N 1
ATOM 946 C CA . ARG A 1 119 ? -19.314 1.347 4.974 1.00 94.88 119 ARG A CA 1
ATOM 947 C C . ARG A 1 119 ? -17.948 1.952 5.243 1.00 94.88 119 ARG A C 1
ATOM 949 O O . ARG A 1 119 ? -17.097 1.351 5.896 1.00 94.88 119 ARG A O 1
ATOM 956 N N . SER A 1 120 ? -17.763 3.185 4.782 1.00 95.88 120 SER A N 1
ATOM 957 C CA . SER A 1 120 ? -16.554 3.948 5.076 1.00 95.88 120 SER A CA 1
ATOM 958 C C . SER A 1 120 ? -16.433 4.218 6.575 1.00 95.88 120 SER A C 1
ATOM 960 O O . SER A 1 120 ? -17.358 4.725 7.207 1.00 95.88 120 SER A O 1
ATOM 962 N N . LEU A 1 121 ? -15.258 3.933 7.129 1.00 95.31 121 LEU A N 1
ATOM 963 C CA . LEU A 1 121 ? -14.908 4.217 8.518 1.00 95.31 121 LEU A CA 1
ATOM 964 C C . LEU A 1 121 ? -14.416 5.661 8.702 1.00 95.31 121 LEU A C 1
ATOM 966 O O . LEU A 1 121 ? -14.428 6.174 9.820 1.00 95.31 121 LEU A O 1
ATOM 970 N N . LEU A 1 122 ? -14.015 6.344 7.621 1.00 92.62 122 LEU A N 1
ATOM 971 C CA . LEU A 1 122 ? -13.428 7.695 7.671 1.00 92.62 122 LEU A CA 1
ATOM 972 C C . LEU A 1 122 ? -14.366 8.816 7.220 1.00 92.62 122 LEU A C 1
ATOM 974 O O . LEU A 1 122 ? -14.081 9.985 7.474 1.00 92.62 122 LEU A O 1
ATOM 978 N N . LEU A 1 123 ? -15.460 8.476 6.545 1.00 84.00 123 LEU A N 1
ATOM 979 C CA . LEU A 1 123 ? -16.480 9.431 6.118 1.00 84.00 123 LEU A CA 1
ATOM 980 C C . LEU A 1 123 ? -17.682 9.354 7.066 1.00 84.00 123 LEU A C 1
ATOM 982 O O . LEU A 1 123 ? -17.849 8.363 7.777 1.00 84.00 123 LEU A O 1
ATOM 986 N N . ASN A 1 124 ? -18.463 10.429 7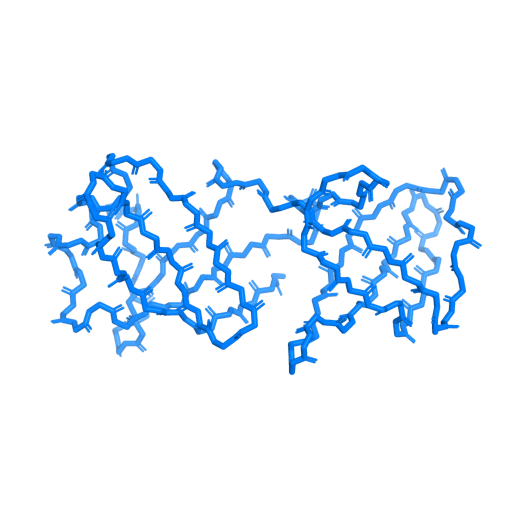.127 1.00 60.59 124 ASN A N 1
ATOM 987 C CA . ASN A 1 124 ? -19.740 10.466 7.841 1.00 60.59 124 ASN A CA 1
ATOM 988 C C . ASN A 1 124 ? -20.883 10.232 6.861 1.00 60.59 124 ASN A C 1
ATOM 990 O O . ASN A 1 124 ? -20.758 10.734 5.720 1.00 60.59 124 ASN A O 1
#

Sequence (124 aa):
MNLIDVSLEQEEEKLLLKNEDITIEVPSKIGKLIQSRSQDNEIVLGIRPEDITIDHKRGEEAEVYVVEPMGMQVLVTVKLGNLQIKVLTAPPFTKKMGEKVKLHFNVNKIHLFDKKTERSLLLN

Foldseek 3Di:
DFKDKFFWDDDPPWTWTDDPQDTDTADPVLSVLCVVPADHRTKIKDADQAQKDWDAPDAQKWFFADWDDDPQWIWTWTGRPPDTHTHIGGPPDDDDGGDIIHIDGNNVRMWMAHPPPRDTSPDD

Mean predicted aligned error: 3.35 Å

Radius of gyration: 15.21 Å; Cα contacts (8 Å, |Δi|>4): 273; chains: 1; bounding box: 37×23×45 Å

Nearest PDB structures (foldseek):
  2d62-assembly1_A-2  TM=8.597E-01  e=5.970E-08  Pyrococcus horikoshii
  1g29-assembly1_1  TM=8.615E-01  e=9.165E-08  Thermococcus litoralis
  2it1-assembly1_B  TM=7.918E-01  e=1.937E-08  Pyrococcus horikoshii
  7x0q-assembly1_A  TM=7.972E-01  e=9.670E-08  Acetivibrio thermocellus
  4tqu-assembly1_T  TM=7.879E-01  e=1.078E-06  Sphingomonas sp.